Protein AF-D1B4B2-F1 (afdb_monomer_lite)

pLDDT: mean 82.91, std 15.23, range [32.91, 98.5]

Sequence (71 aa):
MNMETIRELQAYGYIFFTIFLAVILYSYLYHLYKAEKKGTRNYEQYSNIALHDNLDDAPVESRTPSNKEKE

Structure (mmCIF, N/CA/C/O backbone):
data_AF-D1B4B2-F1
#
_entry.id   AF-D1B4B2-F1
#
loop_
_atom_site.group_PDB
_atom_site.id
_atom_site.type_symbol
_atom_site.label_atom_id
_atom_site.label_alt_id
_atom_site.label_comp_id
_atom_site.label_asym_id
_atom_site.label_entity_id
_atom_site.label_seq_id
_atom_site.pdbx_PDB_ins_code
_atom_site.Cartn_x
_atom_site.Cartn_y
_atom_site.Cartn_z
_atom_site.occupancy
_atom_site.B_iso_or_equiv
_atom_site.auth_seq_id
_atom_site.auth_comp_id
_atom_site.auth_asym_id
_atom_site.auth_atom_id
_atom_site.pdbx_PDB_model_num
ATOM 1 N N . MET A 1 1 ? 22.164 8.296 -24.396 1.00 70.50 1 MET A N 1
ATOM 2 C CA . MET A 1 1 ? 21.559 7.081 -23.809 1.00 70.50 1 MET A CA 1
ATOM 3 C C . MET A 1 1 ? 20.960 6.285 -24.946 1.00 70.50 1 MET A C 1
ATOM 5 O O . MET A 1 1 ? 20.233 6.868 -25.742 1.00 70.50 1 MET A O 1
ATOM 9 N N . ASN A 1 2 ? 21.305 5.007 -25.061 1.00 90.12 2 ASN A N 1
ATOM 10 C CA . ASN A 1 2 ? 20.840 4.169 -26.164 1.00 90.12 2 ASN A CA 1
ATOM 11 C C . ASN A 1 2 ? 19.429 3.653 -25.855 1.00 90.12 2 ASN A C 1
ATOM 13 O O . ASN A 1 2 ? 19.060 3.492 -24.691 1.00 90.12 2 ASN A O 1
ATOM 17 N N . MET A 1 3 ? 18.629 3.380 -26.883 1.00 92.44 3 MET A N 1
ATOM 18 C CA . MET A 1 3 ? 17.236 2.962 -26.690 1.00 92.44 3 MET A CA 1
ATOM 19 C C . MET A 1 3 ? 17.115 1.644 -25.905 1.00 92.44 3 MET A C 1
ATOM 21 O O . MET A 1 3 ? 16.186 1.477 -25.121 1.00 92.44 3 MET A O 1
ATOM 25 N N . GLU A 1 4 ? 18.093 0.751 -26.044 1.00 92.62 4 GLU A N 1
ATOM 26 C CA . GLU A 1 4 ? 18.207 -0.482 -25.255 1.00 92.62 4 GLU A CA 1
ATOM 27 C C . GLU A 1 4 ? 18.401 -0.185 -23.763 1.00 92.62 4 GLU A C 1
ATOM 29 O O . GLU A 1 4 ? 17.617 -0.654 -22.944 1.00 92.62 4 GLU A O 1
ATOM 34 N N . THR A 1 5 ? 19.342 0.701 -23.413 1.00 93.75 5 THR A N 1
ATOM 35 C CA . THR A 1 5 ? 19.601 1.081 -22.010 1.00 93.75 5 THR A CA 1
ATOM 36 C C . THR A 1 5 ? 18.386 1.718 -21.325 1.00 93.75 5 THR A C 1
ATOM 38 O O . THR A 1 5 ? 18.149 1.492 -20.141 1.00 93.75 5 THR A O 1
ATOM 41 N N . ILE A 1 6 ? 17.570 2.476 -22.069 1.00 94.94 6 ILE A N 1
ATOM 42 C CA . ILE A 1 6 ? 16.328 3.069 -21.546 1.00 94.94 6 ILE A CA 1
ATOM 43 C C . ILE A 1 6 ? 15.285 1.977 -21.262 1.00 94.94 6 ILE A C 1
ATOM 45 O O . ILE A 1 6 ? 14.624 2.011 -20.225 1.00 94.94 6 ILE A O 1
ATOM 49 N N . ARG A 1 7 ? 15.152 0.990 -22.158 1.00 94.75 7 ARG A N 1
ATOM 50 C CA . ARG A 1 7 ? 14.211 -0.130 -21.997 1.00 94.75 7 ARG A CA 1
ATOM 51 C C . ARG A 1 7 ? 14.592 -1.042 -20.834 1.00 94.75 7 ARG A C 1
ATOM 53 O O . ARG A 1 7 ? 13.711 -1.461 -20.089 1.00 94.75 7 ARG A O 1
ATOM 60 N N . GLU A 1 8 ? 15.880 -1.320 -20.659 1.00 95.56 8 GLU A N 1
ATOM 61 C CA . GLU A 1 8 ? 16.379 -2.099 -19.522 1.00 95.56 8 GLU A CA 1
ATOM 62 C C . GLU A 1 8 ? 16.074 -1.399 -18.197 1.00 95.56 8 GLU A C 1
ATOM 64 O O . GLU A 1 8 ? 15.483 -2.001 -17.300 1.00 95.56 8 GLU A O 1
ATOM 69 N N . LEU A 1 9 ? 16.385 -0.102 -18.093 1.00 96.44 9 LEU A N 1
ATOM 70 C CA . LEU A 1 9 ? 16.093 0.681 -16.894 1.00 96.44 9 LEU A CA 1
ATOM 71 C C . LEU A 1 9 ? 14.590 0.714 -16.581 1.00 96.44 9 LEU A C 1
ATOM 73 O O . LEU A 1 9 ? 14.201 0.579 -15.422 1.00 96.44 9 LEU A O 1
ATOM 77 N N . GLN A 1 10 ? 13.740 0.852 -17.603 1.00 95.88 10 GLN A N 1
ATOM 78 C CA . GLN A 1 10 ? 12.288 0.816 -17.438 1.00 95.88 10 GLN A CA 1
ATOM 79 C C . GLN A 1 10 ? 11.805 -0.540 -16.901 1.00 95.88 10 GLN A C 1
ATOM 81 O O . GLN A 1 10 ? 10.956 -0.568 -16.011 1.00 95.88 10 GLN A O 1
ATOM 86 N N . ALA A 1 11 ? 12.348 -1.653 -17.402 1.00 96.69 11 ALA A N 1
ATOM 87 C CA . ALA A 1 11 ? 11.984 -2.992 -16.942 1.00 96.69 11 ALA A CA 1
ATOM 88 C C . ALA A 1 11 ? 12.372 -3.215 -15.471 1.00 96.69 11 ALA A C 1
ATOM 90 O O . ALA A 1 11 ? 11.543 -3.661 -14.674 1.00 96.69 11 ALA A O 1
ATOM 91 N N . TYR A 1 12 ? 13.594 -2.834 -15.085 1.00 97.75 12 TYR A N 1
ATOM 92 C CA . TYR A 1 12 ? 14.028 -2.895 -13.687 1.00 97.75 12 TYR A CA 1
ATOM 93 C C . TYR A 1 12 ? 13.195 -1.983 -12.788 1.00 97.75 12 TYR A C 1
ATOM 95 O O . TYR A 1 12 ? 12.766 -2.408 -11.715 1.00 97.75 12 TYR A O 1
ATOM 103 N N . GLY A 1 13 ? 12.914 -0.759 -13.242 1.00 97.94 13 GLY A N 1
ATOM 104 C CA . GLY A 1 13 ? 12.055 0.181 -12.532 1.00 97.94 13 GLY A CA 1
ATOM 105 C C . GLY A 1 13 ? 10.664 -0.398 -12.290 1.00 97.94 13 GLY A C 1
ATOM 106 O O . GLY A 1 13 ? 10.183 -0.382 -11.162 1.00 97.94 13 GLY A O 1
ATOM 107 N N . TYR A 1 14 ? 10.038 -0.976 -13.317 1.00 97.88 14 TYR A N 1
ATOM 108 C CA . TYR A 1 14 ? 8.705 -1.564 -13.205 1.00 97.88 14 TYR A CA 1
ATOM 109 C C . TYR A 1 14 ? 8.644 -2.684 -12.160 1.00 97.88 14 TYR A C 1
ATOM 111 O O . TYR A 1 14 ? 7.758 -2.683 -11.303 1.00 97.88 14 TYR A O 1
ATOM 119 N N . ILE A 1 15 ? 9.601 -3.615 -12.190 1.00 97.94 15 ILE A N 1
ATOM 120 C CA . ILE A 1 15 ? 9.657 -4.724 -11.227 1.00 97.94 15 ILE A CA 1
ATOM 121 C C . ILE A 1 15 ? 9.910 -4.189 -9.815 1.00 97.94 15 ILE A C 1
ATOM 123 O O . ILE A 1 15 ? 9.198 -4.562 -8.882 1.00 97.94 15 ILE A O 1
ATOM 127 N N . PHE A 1 16 ? 10.876 -3.279 -9.660 1.00 98.31 16 PHE A N 1
ATOM 128 C CA . PHE A 1 16 ? 11.188 -2.663 -8.374 1.00 98.31 16 PHE A CA 1
ATOM 129 C C . PHE A 1 16 ? 9.967 -1.963 -7.777 1.00 98.31 16 PHE A C 1
ATOM 131 O O . PHE A 1 16 ? 9.606 -2.244 -6.638 1.00 98.31 16 PHE A O 1
ATOM 138 N N . PHE A 1 17 ? 9.300 -1.096 -8.545 1.00 98.31 17 PHE A N 1
ATOM 139 C CA . PHE A 1 17 ? 8.128 -0.371 -8.062 1.00 98.31 17 PHE A CA 1
ATOM 140 C C . PHE A 1 17 ? 6.964 -1.307 -7.759 1.00 98.31 17 PHE A C 1
ATOM 142 O O . PHE A 1 17 ? 6.271 -1.087 -6.775 1.00 98.31 17 PHE A O 1
ATOM 149 N N . THR A 1 18 ? 6.779 -2.374 -8.534 1.00 98.12 18 THR A N 1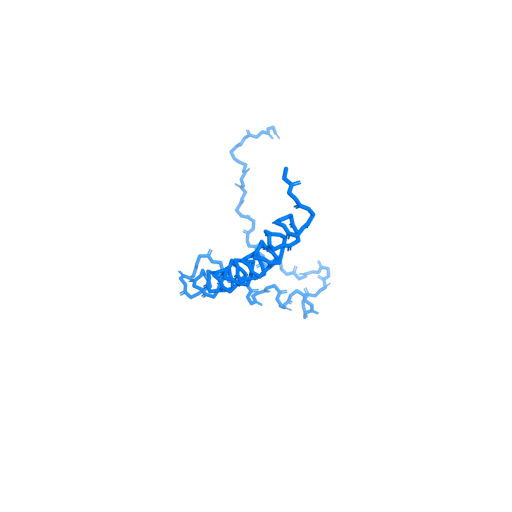
ATOM 150 C CA . THR A 1 18 ? 5.742 -3.377 -8.259 1.00 98.12 18 THR A CA 1
ATOM 151 C C . THR A 1 18 ? 5.983 -4.069 -6.916 1.00 98.12 18 THR A C 1
ATOM 153 O O . THR A 1 18 ? 5.078 -4.135 -6.084 1.00 98.12 18 THR A O 1
ATOM 156 N N . ILE A 1 19 ? 7.213 -4.529 -6.662 1.00 98.50 19 ILE A N 1
ATOM 157 C CA . ILE A 1 19 ? 7.593 -5.152 -5.384 1.00 98.50 19 ILE A CA 1
ATOM 158 C C . ILE A 1 19 ? 7.481 -4.138 -4.243 1.00 98.50 19 ILE A C 1
ATOM 160 O O . ILE A 1 19 ? 6.910 -4.440 -3.199 1.00 98.50 19 ILE A O 1
ATOM 164 N N . PHE A 1 20 ? 7.987 -2.923 -4.442 1.00 98.31 20 PHE A N 1
ATOM 165 C CA . PHE A 1 20 ? 7.926 -1.842 -3.464 1.00 98.31 20 PHE A CA 1
ATOM 166 C C . PHE A 1 20 ? 6.483 -1.516 -3.062 1.00 98.31 20 PHE A C 1
ATOM 168 O O . PHE A 1 20 ? 6.175 -1.417 -1.875 1.00 98.31 20 PHE A O 1
ATOM 175 N N . LEU A 1 21 ? 5.582 -1.409 -4.039 1.00 98.31 21 LEU A N 1
ATOM 176 C CA . LEU A 1 21 ? 4.175 -1.096 -3.809 1.00 98.31 21 LEU A CA 1
ATOM 177 C C . LEU A 1 21 ? 3.460 -2.256 -3.105 1.00 98.31 21 LEU A C 1
ATOM 179 O O . LEU A 1 21 ? 2.691 -2.017 -2.176 1.00 98.31 21 LEU A O 1
ATOM 183 N N . ALA A 1 22 ? 3.789 -3.506 -3.451 1.00 98.25 22 ALA A N 1
ATOM 184 C CA . ALA A 1 22 ? 3.322 -4.679 -2.715 1.00 98.25 22 ALA A CA 1
ATOM 185 C C . ALA A 1 22 ? 3.801 -4.661 -1.251 1.00 98.25 22 ALA A C 1
ATOM 187 O O . ALA A 1 22 ? 2.993 -4.839 -0.340 1.00 98.25 22 ALA A O 1
ATOM 188 N N . VAL A 1 23 ? 5.084 -4.382 -0.997 1.00 98.44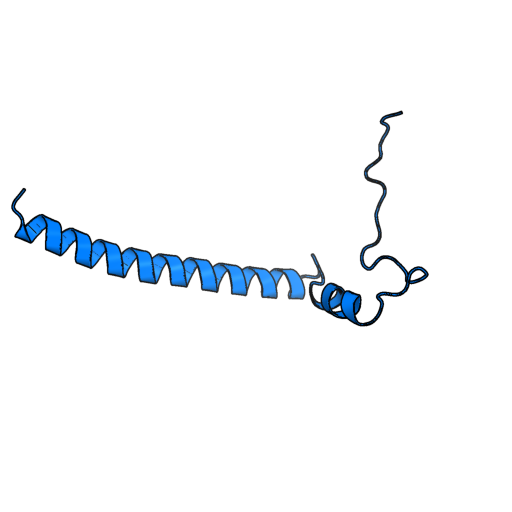 23 VAL A N 1
ATOM 189 C CA . VAL A 1 23 ? 5.640 -4.288 0.365 1.00 98.44 23 VAL A CA 1
ATOM 190 C C . VAL A 1 23 ? 4.944 -3.196 1.175 1.00 98.44 23 VAL A C 1
ATOM 192 O O . VAL A 1 23 ? 4.575 -3.448 2.323 1.00 98.44 23 VAL A O 1
ATOM 195 N N . ILE A 1 24 ? 4.720 -2.010 0.600 1.00 98.19 24 ILE A N 1
ATOM 196 C CA . ILE A 1 24 ? 3.976 -0.929 1.265 1.00 98.19 24 ILE A CA 1
ATOM 197 C C . ILE A 1 24 ? 2.560 -1.383 1.610 1.00 98.19 24 ILE A C 1
ATOM 199 O O . ILE A 1 24 ? 2.127 -1.205 2.749 1.00 98.19 24 ILE A O 1
ATOM 203 N N . LEU A 1 25 ? 1.852 -1.992 0.657 1.00 97.31 25 LEU A N 1
ATOM 204 C CA . LEU A 1 25 ? 0.478 -2.441 0.856 1.00 97.31 25 LEU A CA 1
ATOM 205 C C . LEU A 1 25 ? 0.382 -3.475 1.987 1.00 97.31 25 LEU A C 1
ATOM 207 O O . LEU A 1 25 ? -0.418 -3.311 2.907 1.00 97.31 25 LEU A O 1
ATOM 211 N N . TYR A 1 26 ? 1.233 -4.504 1.972 1.00 96.12 26 TYR A N 1
ATOM 212 C CA . TYR A 1 26 ? 1.250 -5.520 3.028 1.00 96.12 26 TYR A CA 1
ATOM 213 C C . TYR A 1 26 ? 1.697 -4.953 4.378 1.00 96.12 26 TYR A C 1
ATOM 215 O O . TYR A 1 26 ? 1.149 -5.332 5.413 1.00 96.12 26 TYR A O 1
ATOM 223 N N . SER A 1 27 ? 2.639 -4.008 4.384 1.00 96.88 27 SER A N 1
ATOM 224 C CA . SER A 1 27 ? 3.045 -3.307 5.608 1.00 96.88 27 SER A CA 1
ATOM 225 C C . SER A 1 27 ? 1.894 -2.490 6.194 1.00 96.88 27 SER A C 1
ATOM 227 O O . SER A 1 27 ? 1.715 -2.467 7.411 1.00 96.88 27 SER A O 1
ATOM 229 N N . TYR A 1 28 ? 1.081 -1.857 5.343 1.00 93.94 28 TYR A N 1
ATOM 230 C CA . TYR A 1 28 ? -0.106 -1.121 5.765 1.00 93.94 28 TYR A CA 1
ATOM 231 C C . TYR A 1 28 ? -1.194 -2.047 6.320 1.00 93.94 28 TYR A C 1
ATOM 233 O O . TYR A 1 28 ? -1.733 -1.770 7.391 1.00 93.94 28 TYR A O 1
ATOM 241 N N . LEU A 1 29 ? -1.463 -3.180 5.662 1.00 91.00 29 LEU A N 1
ATOM 242 C CA . LEU A 1 29 ? -2.375 -4.200 6.191 1.00 91.00 29 LEU A CA 1
ATOM 243 C C . LEU A 1 29 ? -1.908 -4.699 7.562 1.00 91.00 29 LEU A C 1
ATOM 245 O O . LEU A 1 29 ? -2.683 -4.721 8.514 1.00 91.00 29 LEU A O 1
ATOM 249 N N . TYR A 1 30 ? -0.623 -5.028 7.696 1.00 91.81 30 TYR A N 1
ATOM 250 C CA . TYR A 1 30 ? -0.046 -5.426 8.978 1.00 91.81 30 TYR A CA 1
ATOM 251 C C . TYR A 1 30 ? -0.192 -4.334 10.048 1.00 91.81 30 TYR A C 1
ATOM 253 O O . TYR A 1 30 ? -0.546 -4.626 11.191 1.00 91.81 30 TYR A O 1
ATOM 261 N N . HIS A 1 31 ? 0.048 -3.069 9.690 1.00 88.69 31 HIS A N 1
ATOM 262 C CA . HIS A 1 31 ? -0.167 -1.939 10.588 1.00 88.69 31 HIS A CA 1
ATOM 263 C C . HIS A 1 31 ? -1.630 -1.841 11.045 1.00 88.69 31 HIS A C 1
ATOM 265 O O . HIS A 1 31 ? -1.864 -1.619 12.232 1.00 88.69 31 HIS A O 1
ATOM 271 N N . LEU A 1 32 ? -2.597 -2.042 10.143 1.00 85.69 32 LEU A N 1
ATOM 272 C CA . LEU A 1 32 ? -4.026 -2.004 10.460 1.00 85.69 32 LEU A CA 1
ATOM 273 C C . LEU A 1 32 ? -4.397 -3.069 11.503 1.00 85.69 32 LEU A C 1
ATOM 275 O O . LEU A 1 32 ? -4.904 -2.718 12.568 1.00 85.69 32 LEU A O 1
ATOM 279 N N . TYR 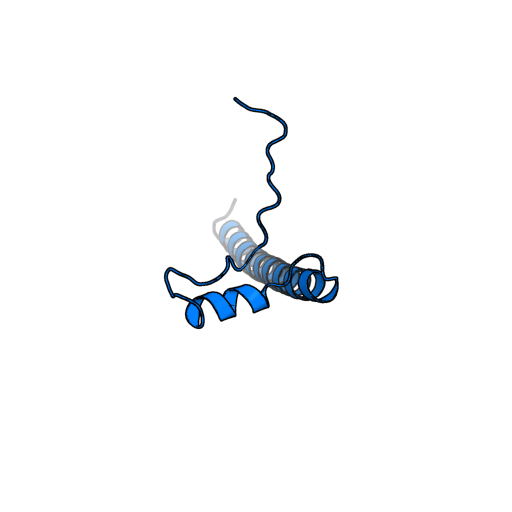A 1 33 ? -4.025 -4.333 11.269 1.00 84.19 33 TYR A N 1
ATOM 280 C CA . TYR A 1 33 ? -4.257 -5.422 12.230 1.00 84.19 33 TYR A CA 1
ATOM 281 C C . TYR A 1 33 ? -3.541 -5.190 13.566 1.00 84.19 33 TYR A C 1
ATOM 283 O O . TYR A 1 33 ? -4.050 -5.514 14.640 1.00 84.19 33 TYR A O 1
ATOM 291 N N . LYS A 1 34 ? -2.336 -4.608 13.535 1.00 84.38 34 LYS A N 1
ATOM 292 C CA . LYS A 1 34 ? -1.600 -4.268 14.757 1.00 84.38 34 LYS A CA 1
ATOM 293 C C . LYS A 1 34 ? -2.282 -3.143 15.540 1.00 84.38 34 LYS A C 1
ATOM 295 O O . LYS A 1 34 ? -2.293 -3.200 16.769 1.00 84.38 34 LYS A O 1
ATOM 300 N N . ALA A 1 35 ? -2.816 -2.129 14.861 1.00 80.25 35 ALA A N 1
ATOM 301 C CA . ALA A 1 35 ? -3.543 -1.021 15.483 1.00 80.25 35 ALA A CA 1
ATOM 302 C C . ALA A 1 35 ? -4.846 -1.498 16.143 1.00 80.25 35 ALA A C 1
ATOM 304 O O . ALA A 1 35 ? -5.180 -1.046 17.241 1.00 80.25 35 ALA A O 1
ATOM 305 N N . GLU A 1 36 ? -5.519 -2.458 15.513 1.00 74.06 36 GLU A N 1
ATOM 306 C CA . GLU A 1 36 ? -6.683 -3.147 16.064 1.00 74.06 36 GLU A CA 1
ATOM 307 C C . GLU A 1 36 ? -6.313 -3.958 17.317 1.00 74.06 36 GLU A C 1
ATOM 309 O O . GLU A 1 36 ? -6.848 -3.711 18.396 1.00 74.06 36 GLU A O 1
ATOM 314 N N . LYS A 1 37 ? -5.293 -4.828 17.234 1.00 71.31 37 LYS A N 1
ATOM 315 C CA . LYS A 1 37 ? -4.824 -5.639 18.376 1.00 71.31 37 LYS A CA 1
ATOM 316 C C . LYS A 1 37 ? -4.323 -4.799 19.556 1.00 71.31 37 LYS A C 1
ATOM 318 O O . LYS A 1 37 ? -4.399 -5.230 20.703 1.00 71.31 37 LYS A O 1
ATOM 323 N N . LYS A 1 38 ? -3.776 -3.609 19.290 1.00 72.62 38 LYS A N 1
ATOM 324 C CA . LYS A 1 38 ? -3.307 -2.673 20.325 1.00 72.62 38 LYS A CA 1
ATOM 325 C C . LYS A 1 38 ? -4.462 -1.913 20.999 1.00 72.62 38 LYS A C 1
ATOM 327 O O . LYS A 1 38 ? -4.216 -1.209 21.972 1.00 72.62 38 LYS A O 1
ATOM 332 N N . GLY A 1 39 ? -5.695 -2.039 20.501 1.00 65.69 39 GLY A N 1
ATOM 333 C CA . GLY A 1 39 ? -6.877 -1.387 21.068 1.00 65.69 39 GLY A CA 1
ATOM 334 C C . GLY A 1 39 ? -6.914 0.127 20.849 1.00 65.69 39 GLY A C 1
ATOM 335 O O . GLY A 1 39 ? -7.691 0.817 21.496 1.00 65.69 39 GLY A O 1
ATOM 336 N N . THR A 1 40 ? -6.078 0.670 19.954 1.00 67.19 40 THR A N 1
ATOM 337 C CA . THR A 1 40 ? -6.086 2.114 19.660 1.00 67.19 40 THR A CA 1
ATOM 338 C C . THR A 1 40 ? -7.295 2.526 18.825 1.00 67.19 40 THR A C 1
ATOM 340 O O . THR A 1 40 ? -7.712 3.678 18.891 1.00 67.19 40 THR A O 1
ATOM 343 N N . ARG A 1 41 ? -7.842 1.599 18.028 1.00 69.75 41 ARG A N 1
ATOM 344 C CA . ARG A 1 41 ? -9.056 1.792 17.232 1.00 69.75 41 ARG A CA 1
ATOM 345 C C . ARG A 1 41 ? -9.667 0.431 16.911 1.00 69.75 41 ARG A C 1
ATOM 347 O O . ARG A 1 41 ? -8.976 -0.420 16.358 1.00 69.75 41 ARG A O 1
ATOM 354 N N . ASN A 1 42 ? -10.927 0.227 17.281 1.00 73.25 42 ASN A N 1
ATOM 355 C CA . ASN A 1 42 ? -11.685 -0.960 16.902 1.00 73.25 42 ASN A CA 1
ATOM 356 C C . ASN A 1 42 ? -12.301 -0.699 15.523 1.00 73.25 42 ASN A C 1
ATOM 358 O O . ASN A 1 42 ? -13.186 0.140 15.409 1.00 73.25 42 ASN A O 1
ATOM 362 N N . TYR A 1 43 ? -11.806 -1.354 14.474 1.00 74.12 43 TYR A N 1
ATOM 363 C CA . TYR A 1 43 ? -12.349 -1.178 13.123 1.00 74.12 43 TYR A CA 1
ATOM 364 C C . TYR A 1 43 ? -13.546 -2.097 12.841 1.00 74.12 43 TYR A C 1
ATOM 366 O O . TYR A 1 43 ? -14.352 -1.776 11.970 1.00 74.12 43 TYR A O 1
ATOM 374 N N . GLU A 1 44 ? -13.719 -3.184 13.600 1.00 72.19 44 GLU A N 1
ATOM 375 C CA . GLU A 1 44 ? -14.866 -4.087 13.451 1.00 72.19 44 GLU A CA 1
ATOM 376 C C . GLU A 1 44 ? -16.189 -3.412 13.829 1.00 72.19 44 GLU A C 1
ATOM 378 O O . GLU A 1 44 ? -17.226 -3.711 13.241 1.00 72.19 44 GLU A O 1
ATOM 383 N N . GLN A 1 45 ? -16.165 -2.436 14.743 1.00 79.06 45 GLN A N 1
ATOM 384 C CA . GLN A 1 45 ? -17.372 -1.713 15.157 1.00 79.06 45 GLN A CA 1
ATOM 385 C C . GLN A 1 45 ? -18.084 -1.005 13.990 1.00 79.06 45 GLN A C 1
ATOM 387 O O . GLN A 1 45 ? -19.296 -0.826 14.033 1.00 79.06 45 GLN A O 1
ATOM 392 N N . TYR A 1 46 ? -17.362 -0.622 12.930 1.00 82.00 46 TYR A N 1
ATOM 393 C CA . TYR A 1 46 ? -17.976 0.022 11.766 1.00 82.00 46 TYR A CA 1
ATOM 394 C C . TYR A 1 46 ? -18.766 -0.959 10.897 1.00 82.00 46 TYR A C 1
ATOM 396 O O . TYR A 1 46 ? -19.678 -0.539 10.192 1.00 82.00 46 TYR A O 1
ATOM 404 N N . SER A 1 47 ? -18.467 -2.259 10.977 1.00 79.12 47 SER A N 1
ATOM 405 C CA . SER A 1 47 ? -19.286 -3.299 10.345 1.00 79.12 47 SER A CA 1
ATOM 406 C C . SER A 1 47 ? -20.719 -3.278 10.894 1.00 79.12 47 SER A C 1
ATOM 408 O O . SER A 1 47 ? -21.682 -3.461 10.153 1.00 79.12 47 SER A O 1
ATOM 410 N N . ASN A 1 48 ? -20.871 -2.944 12.181 1.00 82.25 48 ASN A N 1
ATOM 411 C CA . ASN A 1 48 ? -22.171 -2.857 12.844 1.00 82.25 48 ASN A CA 1
ATOM 412 C C . ASN A 1 48 ? -23.016 -1.650 12.408 1.00 82.25 48 ASN A C 1
ATOM 414 O O . ASN A 1 48 ? -24.202 -1.633 12.718 1.00 82.25 48 ASN A O 1
ATOM 418 N N . ILE A 1 49 ? -22.469 -0.681 11.657 1.00 85.75 49 ILE A N 1
ATOM 419 C CA . ILE A 1 49 ? -23.260 0.441 11.110 1.00 85.75 49 ILE A CA 1
ATOM 420 C C . ILE A 1 49 ? -24.362 -0.081 10.184 1.00 85.75 49 ILE A C 1
ATOM 422 O O . ILE A 1 49 ? -25.471 0.431 10.201 1.00 85.75 49 ILE A O 1
ATOM 426 N N . ALA A 1 50 ? -24.074 -1.117 9.393 1.00 85.06 50 ALA A N 1
ATOM 427 C CA . ALA A 1 50 ? -25.064 -1.691 8.486 1.00 85.06 50 ALA A CA 1
ATOM 428 C C . ALA A 1 50 ? -26.169 -2.477 9.218 1.00 85.06 50 ALA A C 1
ATOM 430 O O . ALA A 1 50 ? -27.233 -2.689 8.650 1.00 85.06 50 ALA A O 1
ATOM 431 N N . LEU A 1 51 ? -25.911 -2.938 10.449 1.00 85.19 51 LEU A N 1
ATOM 432 C CA . LEU A 1 51 ? -26.898 -3.640 11.281 1.00 85.19 51 LEU A CA 1
ATOM 433 C C . LEU A 1 51 ? -27.739 -2.687 12.141 1.00 85.19 51 LEU A C 1
ATOM 435 O O . LEU A 1 51 ? -28.847 -3.049 12.532 1.00 85.19 51 LEU A O 1
ATOM 439 N N . HIS A 1 52 ? -27.205 -1.505 12.447 1.00 86.19 52 HIS A N 1
ATOM 440 C CA . HIS A 1 52 ? -27.815 -0.489 13.300 1.00 86.19 52 HIS A CA 1
ATOM 441 C C . HIS A 1 52 ? -27.919 0.836 12.533 1.00 86.19 52 HIS A C 1
ATOM 443 O O . HIS A 1 52 ? -27.204 1.797 12.830 1.00 86.19 52 HIS A O 1
ATOM 449 N N . ASP A 1 53 ? -28.757 0.850 11.491 1.00 86.94 53 ASP A N 1
ATOM 450 C CA . ASP A 1 53 ? -28.964 1.997 10.600 1.00 86.94 53 ASP A CA 1
ATOM 451 C C . ASP A 1 53 ? -30.239 2.806 10.908 1.00 86.94 53 ASP A C 1
ATOM 453 O O . ASP A 1 53 ? -30.605 3.703 10.141 1.00 86.94 53 ASP A O 1
ATOM 457 N N . ASN A 1 54 ? -30.915 2.529 12.029 1.00 88.81 54 ASN A N 1
ATOM 458 C CA . ASN A 1 54 ? -32.130 3.247 12.392 1.00 88.81 54 ASN A CA 1
ATOM 459 C C . ASN A 1 54 ? -31.807 4.671 1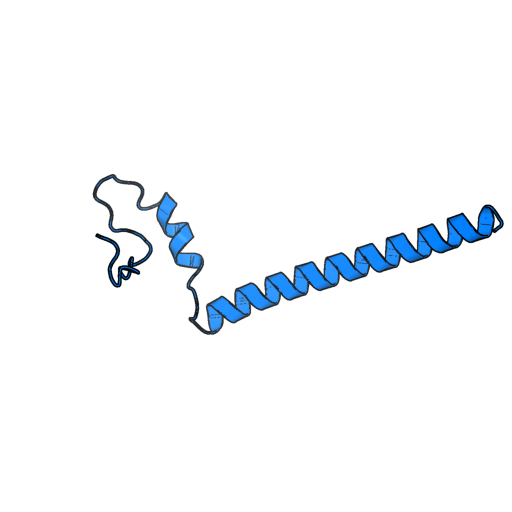2.859 1.00 88.81 54 ASN A C 1
ATOM 461 O O . ASN A 1 54 ? -30.748 4.959 13.413 1.00 88.81 54 ASN A O 1
ATOM 465 N N . LEU A 1 55 ? -32.778 5.572 12.696 1.00 84.56 55 LEU A N 1
ATOM 466 C CA . LEU A 1 55 ? -32.666 6.977 13.109 1.00 84.56 55 LEU A CA 1
ATOM 467 C C . LEU A 1 55 ? -32.408 7.162 14.613 1.00 84.56 55 LEU A C 1
ATOM 469 O O . LEU A 1 55 ? -31.785 8.150 14.998 1.00 84.56 55 LEU A O 1
ATOM 473 N N . ASP A 1 56 ? -32.877 6.223 15.435 1.00 89.44 56 ASP A N 1
ATOM 474 C CA . ASP A 1 56 ? -32.765 6.269 16.896 1.00 89.44 56 ASP A CA 1
ATOM 475 C C . ASP A 1 56 ? -31.541 5.499 17.434 1.00 89.44 56 ASP A C 1
ATOM 477 O O . ASP A 1 56 ? -31.327 5.451 18.649 1.00 89.44 56 ASP A O 1
ATOM 481 N N . ASP A 1 57 ? -30.736 4.887 16.557 1.00 85.44 57 ASP A N 1
ATOM 482 C CA . ASP A 1 57 ? -29.581 4.090 16.969 1.00 85.44 57 ASP A CA 1
ATOM 483 C C . ASP A 1 57 ? -28.441 4.973 17.513 1.00 85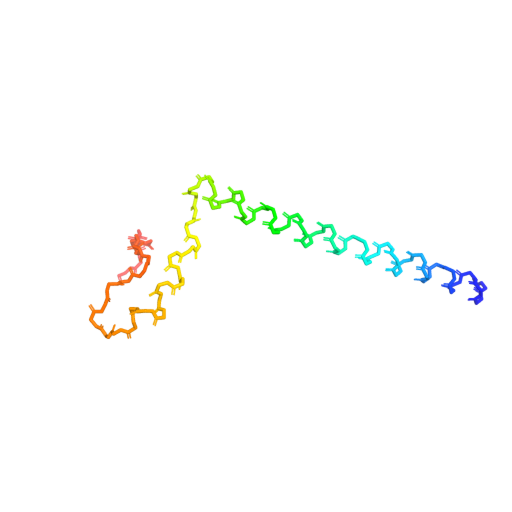.44 57 ASP A C 1
ATOM 485 O O . ASP A 1 57 ? -28.211 6.115 17.099 1.00 85.44 57 ASP A O 1
ATOM 489 N N . ALA A 1 58 ? -27.699 4.438 18.487 1.00 84.06 58 ALA A N 1
ATOM 490 C CA . ALA A 1 58 ? -26.596 5.159 19.112 1.00 84.06 58 ALA A CA 1
ATOM 491 C C . ALA A 1 58 ? -25.417 5.342 18.130 1.00 84.06 58 ALA A C 1
ATOM 493 O O . ALA A 1 58 ? -25.081 4.416 17.389 1.00 84.06 58 ALA A O 1
ATOM 494 N N . PRO A 1 59 ? -24.714 6.492 18.153 1.00 82.38 59 PRO A N 1
ATOM 495 C CA . PRO A 1 59 ? -23.525 6.688 17.329 1.00 82.38 59 PRO A CA 1
ATOM 496 C C . PRO A 1 59 ? -22.451 5.628 17.606 1.00 82.38 59 PRO A C 1
ATOM 498 O O . PRO A 1 59 ? -22.071 5.408 18.755 1.00 82.38 59 PRO A O 1
ATOM 501 N N . VAL A 1 60 ? -21.909 5.025 16.543 1.00 81.00 60 VAL A N 1
ATOM 502 C CA . VAL A 1 60 ? -20.889 3.959 16.628 1.00 81.00 60 VAL A CA 1
ATOM 503 C C . VAL A 1 60 ? -19.592 4.411 17.303 1.00 81.00 60 VAL A C 1
ATOM 505 O O . VAL A 1 60 ? -18.913 3.611 17.940 1.00 81.00 60 VAL A O 1
ATOM 508 N N . GLU A 1 61 ? -19.257 5.698 17.217 1.00 78.69 61 GLU A N 1
ATOM 509 C CA . GLU A 1 61 ? -18.162 6.284 17.986 1.00 78.69 61 GLU A CA 1
ATOM 510 C C . GLU A 1 61 ? -18.678 7.337 18.955 1.00 78.69 61 GLU A C 1
ATOM 512 O O . GLU A 1 61 ? -19.418 8.252 18.580 1.00 78.69 61 GLU A O 1
ATOM 517 N N . SER A 1 62 ? -18.211 7.256 20.202 1.00 72.81 62 SER A N 1
ATOM 518 C CA . SER A 1 62 ? -18.415 8.317 21.177 1.00 72.81 62 SER A CA 1
ATOM 519 C C . SER A 1 62 ? -17.712 9.580 20.687 1.00 72.81 62 SER A C 1
ATOM 521 O O . SER A 1 62 ? -16.481 9.659 20.662 1.00 72.81 62 SER A O 1
ATOM 523 N N . ARG A 1 63 ? -18.486 10.596 20.313 1.00 69.69 63 ARG A N 1
ATOM 524 C CA . ARG A 1 63 ? -17.947 11.928 20.055 1.00 69.69 63 ARG A CA 1
ATOM 525 C C . ARG A 1 63 ? -17.549 12.546 21.390 1.00 69.69 63 ARG A C 1
ATOM 527 O O . ARG A 1 63 ? -18.384 13.134 22.070 1.00 69.69 63 ARG A O 1
ATOM 534 N N . THR A 1 64 ? -16.280 12.442 21.775 1.00 60.91 64 THR A N 1
ATOM 535 C CA . THR A 1 64 ? -15.742 13.370 22.774 1.00 60.91 64 THR A CA 1
ATOM 536 C C . THR A 1 64 ? -15.849 14.761 22.155 1.00 60.91 64 THR A C 1
ATOM 538 O O . THR A 1 64 ? -15.340 14.944 21.044 1.00 60.91 64 THR A O 1
ATOM 541 N N . PRO A 1 65 ? -16.516 15.742 22.783 1.00 53.78 65 PRO A N 1
ATOM 542 C CA . PRO A 1 65 ? -16.549 17.082 22.230 1.00 53.78 65 PRO A CA 1
ATOM 543 C C . PRO A 1 65 ? -15.111 17.603 22.196 1.00 53.78 65 PRO A C 1
ATOM 545 O O . PRO A 1 65 ? -14.545 17.994 23.213 1.00 53.78 65 PRO A O 1
ATOM 548 N N . SER A 1 66 ? -14.509 17.633 21.009 1.00 52.84 66 SER A N 1
ATOM 549 C CA . SER A 1 66 ? -13.355 18.481 20.716 1.00 52.84 66 SER A CA 1
ATOM 550 C C . SER A 1 66 ? -13.843 19.929 20.628 1.00 52.84 66 SER A C 1
ATOM 552 O O . SER A 1 66 ? -13.701 20.587 19.604 1.00 52.84 66 SER A O 1
ATOM 554 N N . ASN A 1 67 ? -14.479 20.408 21.693 1.00 50.12 67 ASN A N 1
ATOM 555 C CA . ASN A 1 67 ? -14.851 21.797 21.865 1.00 50.12 67 ASN A CA 1
ATOM 556 C C . ASN A 1 67 ? -14.329 22.226 23.234 1.00 50.12 67 ASN A C 1
ATOM 558 O O . ASN A 1 67 ? -15.054 22.338 24.217 1.00 50.12 67 ASN A O 1
ATOM 562 N N . LYS A 1 68 ? -13.015 22.456 23.284 1.00 51.91 68 LYS A N 1
ATOM 563 C CA . LYS A 1 68 ? -12.554 23.635 24.004 1.00 51.91 68 LYS A CA 1
ATOM 564 C C . LYS A 1 68 ? -12.903 24.813 23.096 1.00 51.91 68 LYS A C 1
ATOM 566 O O . LYS A 1 68 ? -12.215 25.022 22.106 1.00 51.91 68 LYS A O 1
ATOM 571 N N . GLU A 1 69 ? -14.023 25.456 23.406 1.00 48.94 69 GLU A N 1
ATOM 572 C CA . GLU A 1 69 ? -14.347 26.843 23.057 1.00 48.94 69 GLU A CA 1
ATOM 573 C C . GLU A 1 69 ? -14.045 27.275 21.614 1.00 48.94 69 GLU A C 1
ATOM 575 O O . GLU A 1 69 ? -12.980 27.818 21.325 1.00 48.94 69 GLU A O 1
ATOM 580 N N . LYS A 1 70 ? -15.042 27.161 20.733 1.00 46.22 70 LYS A N 1
ATOM 581 C CA . LYS A 1 70 ? -15.347 28.245 19.792 1.00 46.22 70 LYS A CA 1
ATOM 582 C C . LYS A 1 70 ? -16.862 28.451 19.742 1.00 46.22 70 LYS A C 1
ATOM 584 O O . LYS A 1 70 ? -17.549 27.670 19.094 1.00 46.22 70 LYS A O 1
ATOM 589 N N . GLU A 1 71 ? -17.257 29.498 20.472 1.00 32.91 71 GLU A N 1
ATOM 590 C CA . GLU A 1 71 ? -18.528 30.254 20.507 1.00 32.91 71 GLU A CA 1
ATOM 591 C C . GLU A 1 71 ? -19.824 29.528 20.890 1.00 32.91 71 GLU A C 1
ATOM 593 O O . GLU A 1 71 ? -20.328 28.682 20.122 1.00 32.91 71 GLU A O 1
#

Foldseek 3Di:
DDPVVVVVVVVVVVVVVVVVVVVVVVVVVVVVVVCCVVVVDPPVLVVCCVV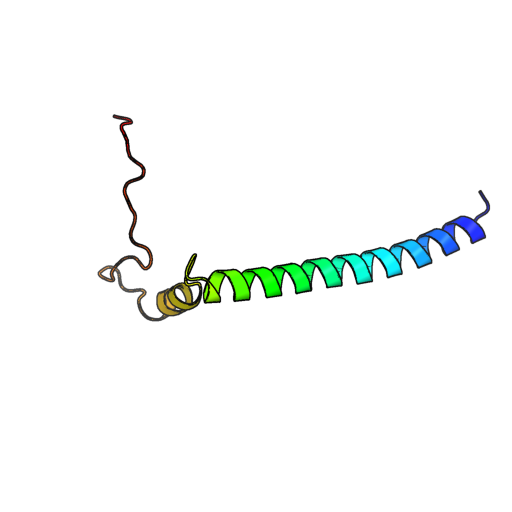QVDPPGDDSDDPPPPDPDDD

Radius of gyration: 22.98 Å; chains: 1; bounding box: 54×36×51 Å

Secondary structure (DSSP, 8-state):
--HHHHHHHHHHHHHHHHHHHHHHHHHHHHHHHHHHHTTS--SGGGGGGGT--STTSPPSS------S---

InterPro domains:
  IPR008621 Cbb3-type cytochrome oxidase component [PF05545] (4-54)
  IPR014107 Cytochrome c oxidase cbb3-type, CcoQ [TIGR02736] (11-64)

Organism: Sulfurospirillum deleyianum (strain ATCC 51133 / DSM 6946 / 5175) (NCBI:txid525898)